Protein AF-A0A397FM40-F1 (afdb_monomer)

Radius of gyration: 32.0 Å; Cα contacts (8 Å, |Δi|>4): 163; chains: 1; bounding box: 62×58×108 Å

pLDDT: mean 81.98, std 13.85, range [37.03, 96.25]

InterPro domains:
  IPR036397 Ribonuclease H superfamily [G3DSA:3.30.420.10] (66-160)

Foldseek 3Di:
DPPDDDDDPDDPDDDDPDDDDPDDPVLQQVLQVPDDQVQQQALVSSCVSSVHDSVVLVVCVVVVQKDKDKAAADADDDPVNVVVVVVVQVVQADDPPRRDGDDCQVPKDKDKDKDFPDDRMTIGIHGPPDDDDHHYDNDPVPTDIDIDIDIDHDDPPPPVPDDDDDDDD

Solvent-accessible surface area (backbone atoms only — not comparable to full-atom values): 10927 Å² total; per-residue (Å²): 136,84,76,85,74,82,78,85,80,71,75,87,81,69,81,90,78,64,85,79,80,90,67,56,72,66,59,53,49,52,40,57,71,71,48,58,65,87,41,21,50,43,58,66,53,35,17,68,83,51,74,44,55,50,66,57,56,51,52,37,38,76,68,61,55,28,41,82,48,71,39,50,62,42,72,56,77,52,72,71,59,52,52,55,52,51,55,57,57,56,71,47,45,38,67,81,92,54,84,41,73,56,89,57,71,89,48,72,50,75,46,78,48,70,46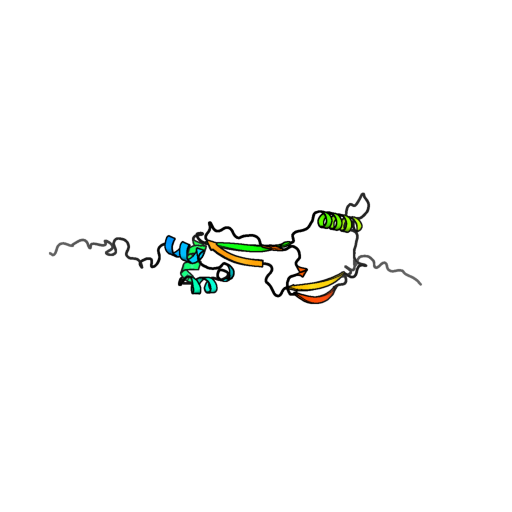,58,78,62,76,60,64,46,53,31,55,40,53,66,85,63,80,80,74,72,42,77,36,74,55,77,82,81,50,63,61,48,83,44,83,48,80,48,70,62,78,80,79,76,70,88,85,78,77,77,85,82,86,84,134

Sequence (169 aa):
KTSGGIADVTARLKGKTGRPKKFAPEDIEQRIKNVPLHKSQTYRSLAAPTGLSVYLLWTFVKRMWMTRRSSWTRPCLKPKQKEARRDFCLQFRTQPPKDVIGDMQDVVHLDEKWFYMTKLRWRFRVWHDDKIIPRHLQSKSHITKVMFLLGNRGAKTCNKKQRQPTCGD

Nearest PDB structures (foldseek):
  8rxh-assembly1_Sa  TM=3.777E-01  e=4.324E+00  Leishmania major strain Friedlin

Secondary structure (DSSP, 8-state):
----PPP----S--S--SPPPSS-HHHHHHHHHTS-GGG-SSHHHHHHHHT--HHHHHHHHHTTSEEEEEEEEEE---HHHHHHHHHHHHHTBPPTT---BPP-TT-EEEEEEEEESS-SEEEEEEETTPPPPPEEES-GGGS-EEEEEEEEEPP----TT--------

Organism: Aphanomyces astaci (NCBI:txid112090)

Mean predicted aligned error: 12.47 Å

Structure (mmCIF, N/CA/C/O backbone):
data_AF-A0A397FM40-F1
#
_entry.id   AF-A0A397FM40-F1
#
loop_
_atom_site.group_PDB
_atom_site.id
_atom_site.type_symbol
_atom_site.label_atom_id
_atom_site.label_alt_id
_atom_site.label_comp_id
_atom_site.label_asym_id
_atom_site.label_entity_id
_atom_site.label_seq_id
_atom_site.pdbx_PDB_ins_code
_atom_site.Cartn_x
_atom_site.Cartn_y
_atom_site.Cartn_z
_atom_site.occupancy
_atom_site.B_iso_or_equiv
_atom_site.auth_seq_id
_atom_site.auth_comp_id
_atom_site.auth_asym_id
_atom_site.auth_atom_id
_atom_site.pdbx_PDB_model_num
ATOM 1 N N . LYS A 1 1 ? -16.736 20.245 71.605 1.00 43.81 1 LYS A N 1
ATOM 2 C CA . LYS A 1 1 ? -15.428 19.964 70.963 1.00 43.81 1 LYS A CA 1
ATOM 3 C C . LYS A 1 1 ? -15.595 18.727 70.089 1.00 43.81 1 LYS A C 1
ATOM 5 O O . LYS A 1 1 ? -15.492 17.620 70.595 1.00 43.81 1 LYS A O 1
ATOM 10 N N . THR A 1 2 ? -15.965 18.902 68.825 1.00 48.00 2 THR A N 1
ATOM 11 C CA . THR A 1 2 ? -16.010 17.814 67.842 1.00 48.00 2 THR A CA 1
ATOM 12 C C . THR A 1 2 ? -14.578 17.530 67.404 1.00 48.00 2 THR A C 1
ATOM 14 O O . THR A 1 2 ? -13.903 18.389 66.845 1.00 48.00 2 THR A O 1
ATOM 17 N N . SER A 1 3 ? -14.088 16.353 67.779 1.00 51.25 3 SER A N 1
ATOM 18 C CA . SER A 1 3 ? -12.783 15.813 67.409 1.00 51.25 3 SER A CA 1
ATOM 19 C C . SER A 1 3 ? -12.588 15.875 65.894 1.00 51.25 3 SER A C 1
ATOM 21 O O . SER A 1 3 ? -13.428 15.371 65.148 1.00 51.25 3 SER A O 1
ATOM 23 N N . GLY A 1 4 ? -11.493 16.498 65.454 1.00 58.62 4 GLY A N 1
ATOM 24 C CA . GLY A 1 4 ? -11.117 16.602 64.048 1.00 58.62 4 GLY A CA 1
ATOM 25 C C . GLY A 1 4 ? -10.957 15.222 63.416 1.00 58.62 4 GLY A C 1
ATOM 26 O O . GLY A 1 4 ? -9.972 14.531 63.661 1.00 58.62 4 GLY A O 1
ATOM 27 N N . GLY A 1 5 ? -11.945 14.818 62.620 1.00 69.38 5 GLY A N 1
ATOM 28 C CA . GLY A 1 5 ? -11.865 13.627 61.786 1.00 69.38 5 GLY A CA 1
ATOM 29 C C . GLY A 1 5 ? -10.959 13.902 60.592 1.00 69.38 5 GLY A C 1
ATOM 30 O O . GLY A 1 5 ? -11.199 14.840 59.833 1.00 69.38 5 GLY A O 1
ATOM 31 N N . ILE A 1 6 ? -9.909 13.098 60.441 1.00 72.62 6 ILE A N 1
ATOM 32 C CA . ILE A 1 6 ? -9.020 13.123 59.277 1.00 72.62 6 ILE A CA 1
ATOM 33 C C . ILE A 1 6 ? -9.864 12.831 58.030 1.00 72.62 6 ILE A C 1
ATOM 35 O O . ILE A 1 6 ? -10.553 11.813 57.971 1.00 72.62 6 ILE A O 1
ATOM 39 N N . ALA A 1 7 ? -9.837 13.732 57.046 1.00 74.38 7 ALA A N 1
ATOM 40 C CA . ALA A 1 7 ? -10.555 13.543 55.792 1.00 74.38 7 ALA A CA 1
ATOM 41 C C . ALA A 1 7 ? -9.977 12.339 55.030 1.00 74.38 7 ALA A C 1
ATOM 43 O O . ALA A 1 7 ? -8.777 12.288 54.762 1.00 74.38 7 ALA A O 1
ATOM 44 N N . ASP A 1 8 ? -10.830 11.380 54.666 1.00 76.69 8 ASP A N 1
ATOM 45 C CA . ASP A 1 8 ? -10.450 10.268 53.795 1.00 76.69 8 ASP A CA 1
ATOM 46 C C . ASP A 1 8 ? -10.232 10.789 52.364 1.00 76.69 8 ASP A C 1
ATOM 48 O O . ASP A 1 8 ? -11.178 11.123 51.647 1.00 76.69 8 ASP A O 1
ATOM 52 N N . VAL A 1 9 ? -8.960 10.884 51.967 1.00 79.06 9 VAL A N 1
ATOM 53 C CA . VAL A 1 9 ? -8.513 11.352 50.643 1.00 79.06 9 VAL A CA 1
ATOM 54 C C . VAL A 1 9 ? -8.389 10.188 49.646 1.00 79.06 9 VAL A C 1
ATOM 56 O O . VAL A 1 9 ? -7.830 10.347 48.557 1.00 79.06 9 VAL A O 1
ATOM 59 N N . THR A 1 10 ? -8.869 8.985 49.979 1.00 78.56 10 THR A N 1
ATOM 60 C CA . THR A 1 10 ? -8.729 7.847 49.067 1.00 78.56 10 THR A CA 1
ATOM 61 C C . THR A 1 10 ? -9.592 8.008 47.811 1.00 78.56 10 THR A C 1
ATOM 63 O O . THR A 1 10 ? -10.759 8.408 47.840 1.00 78.56 10 THR A O 1
ATOM 66 N N . ALA A 1 11 ? -9.004 7.696 46.651 1.00 77.88 11 ALA A N 1
ATOM 67 C CA . ALA A 1 11 ? -9.694 7.793 45.372 1.00 77.88 11 ALA A CA 1
ATOM 68 C C . ALA A 1 11 ? -10.908 6.845 45.333 1.00 77.88 11 ALA A C 1
ATOM 70 O O . ALA A 1 11 ? -10.780 5.627 45.484 1.00 77.88 11 ALA A O 1
ATOM 71 N N . ARG A 1 12 ? -12.099 7.406 45.076 1.00 79.62 12 ARG A N 1
ATOM 72 C CA . ARG A 1 12 ? -13.365 6.649 44.981 1.00 79.62 12 ARG A CA 1
ATOM 73 C C . ARG A 1 12 ? -13.452 5.763 43.735 1.00 79.62 12 ARG A C 1
ATOM 75 O O . ARG A 1 12 ? -14.226 4.813 43.698 1.00 79.62 12 ARG A O 1
ATOM 82 N N . LEU A 1 13 ? -12.652 6.063 42.714 1.00 80.94 13 LEU A N 1
ATOM 83 C CA . LEU A 1 13 ? -12.576 5.297 41.474 1.00 80.94 13 LEU A CA 1
ATOM 84 C C . LEU A 1 13 ? -11.548 4.172 41.630 1.00 80.94 13 LEU A C 1
ATOM 86 O O . LEU A 1 13 ? -10.361 4.362 41.372 1.00 80.94 13 LEU A O 1
ATOM 90 N N . LYS A 1 14 ? -12.014 2.997 42.058 1.00 81.44 14 LYS A N 1
ATOM 91 C CA . LYS A 1 14 ? -11.190 1.792 42.227 1.00 81.44 14 LYS A CA 1
ATOM 92 C C . LYS A 1 14 ? -11.401 0.836 41.044 1.00 81.44 14 LYS A C 1
ATOM 94 O O . LYS A 1 14 ? -12.525 0.630 40.595 1.00 81.44 14 LYS A O 1
ATOM 99 N N . GLY A 1 15 ? -10.325 0.233 40.537 1.00 80.62 15 GLY A N 1
ATOM 100 C CA . GLY A 1 15 ? -10.382 -0.772 39.467 1.00 80.62 15 GLY A CA 1
ATOM 101 C C . GLY A 1 15 ? -10.490 -0.206 38.041 1.00 80.62 15 GLY A C 1
ATOM 102 O O . GLY A 1 15 ? -9.992 0.875 37.735 1.00 80.62 15 GLY A O 1
ATOM 103 N N . LYS A 1 16 ? -11.099 -0.975 37.126 1.00 77.38 16 LYS A N 1
ATOM 104 C CA . LYS A 1 16 ? -11.237 -0.619 35.700 1.00 77.38 16 LYS A CA 1
ATOM 105 C C . LYS A 1 16 ? -12.399 0.361 35.496 1.00 77.38 16 LYS A C 1
ATOM 107 O O . LYS A 1 16 ? -13.476 -0.035 35.069 1.00 77.38 16 LYS A O 1
ATOM 112 N N . THR A 1 17 ? -12.167 1.636 35.780 1.00 82.81 17 THR A N 1
ATOM 113 C CA . THR A 1 17 ? -13.179 2.710 35.693 1.00 82.81 17 THR A CA 1
ATOM 114 C C . THR A 1 17 ? -13.217 3.430 34.338 1.00 82.81 17 THR A C 1
ATOM 116 O O . THR A 1 17 ? -14.015 4.339 34.130 1.00 82.81 17 THR A O 1
ATOM 119 N N . GLY A 1 18 ? -12.358 3.029 33.395 1.00 83.38 18 GLY A N 1
ATOM 120 C CA . GLY A 1 18 ? -12.324 3.575 32.039 1.00 83.38 18 GLY A CA 1
ATOM 121 C C . GLY A 1 18 ? -13.392 2.992 31.109 1.00 83.38 18 GLY A C 1
ATOM 122 O O . GLY A 1 18 ? -14.040 1.990 31.409 1.00 83.38 18 GLY A O 1
ATOM 123 N N . ARG A 1 19 ? -13.531 3.594 29.918 1.00 83.50 19 ARG A N 1
ATOM 124 C CA . ARG A 1 19 ? -14.448 3.112 28.873 1.00 83.50 19 ARG A CA 1
ATOM 125 C C . ARG A 1 19 ? -14.173 1.631 28.548 1.00 83.50 19 ARG A C 1
ATOM 127 O O . ARG A 1 19 ? -13.027 1.302 28.220 1.00 83.50 19 ARG A O 1
ATOM 134 N N . PRO A 1 20 ? -15.192 0.751 28.551 1.00 83.38 20 PRO A N 1
ATOM 135 C CA . PRO A 1 20 ? -14.996 -0.654 28.221 1.00 83.38 20 PRO A CA 1
ATOM 136 C C . PRO A 1 20 ? -14.537 -0.817 26.768 1.00 83.38 20 PRO A C 1
ATOM 138 O O . PRO A 1 20 ? -14.950 -0.077 25.865 1.00 83.38 20 PRO A O 1
ATOM 141 N N . LYS A 1 21 ? -13.665 -1.803 26.532 1.00 83.75 21 LYS A N 1
ATOM 142 C CA . LYS A 1 21 ? -13.243 -2.170 25.176 1.00 83.75 21 LYS A CA 1
ATOM 143 C C . LYS A 1 21 ? -14.425 -2.819 24.458 1.00 83.75 21 LYS A C 1
ATOM 145 O O . LYS A 1 21 ? -14.969 -3.799 24.946 1.00 83.75 21 LYS A O 1
ATOM 150 N N . LYS A 1 22 ? -14.796 -2.274 23.296 1.00 86.00 22 LYS A N 1
ATOM 151 C CA . LYS A 1 22 ? -15.912 -2.788 22.484 1.00 86.00 22 LYS A CA 1
ATOM 152 C C . LYS A 1 22 ? -15.599 -4.099 21.764 1.00 86.00 22 LYS A C 1
ATOM 154 O O . LYS A 1 22 ? -16.504 -4.880 21.531 1.00 86.00 22 LYS A O 1
ATOM 159 N N . PHE A 1 23 ? -14.341 -4.302 21.385 1.00 88.44 23 PHE A N 1
ATOM 160 C CA . PHE A 1 23 ? -13.908 -5.449 20.596 1.00 88.44 23 PHE A CA 1
ATOM 161 C C . PHE A 1 23 ? -12.699 -6.096 21.260 1.00 88.44 23 PHE A C 1
ATOM 163 O O . PHE A 1 23 ? -11.794 -5.391 21.731 1.00 88.44 23 PHE A O 1
ATOM 170 N N . ALA A 1 24 ? -12.695 -7.425 21.284 1.00 91.69 24 ALA A N 1
ATOM 171 C CA . ALA A 1 24 ? -11.524 -8.201 21.651 1.00 91.69 24 ALA A CA 1
ATOM 172 C C . ALA A 1 24 ? -10.455 -8.097 20.539 1.00 91.69 24 ALA A C 1
ATOM 174 O O . ALA A 1 24 ? -10.812 -7.931 19.368 1.00 91.69 24 ALA A O 1
ATOM 175 N N . PRO A 1 25 ? -9.155 -8.153 20.879 1.00 90.69 25 PRO A N 1
ATOM 176 C CA . PRO A 1 25 ? -8.061 -8.222 19.905 1.00 90.69 25 PRO A CA 1
ATOM 177 C C . PRO A 1 25 ? -8.277 -9.264 18.805 1.00 90.69 25 PRO A C 1
ATOM 179 O O . PRO A 1 25 ? -8.072 -8.963 17.630 1.00 90.69 25 PRO A O 1
ATOM 182 N N . GLU A 1 26 ? -8.750 -10.443 19.193 1.00 92.81 26 GLU A N 1
ATOM 183 C CA . GLU A 1 26 ? -8.925 -11.611 18.337 1.00 92.81 26 GLU A CA 1
ATOM 184 C C . GLU A 1 26 ? -10.053 -11.380 17.319 1.00 92.81 26 GLU A C 1
ATOM 186 O O . GLU A 1 26 ? -9.904 -11.690 16.142 1.00 92.81 26 GLU A O 1
ATOM 191 N N . ASP A 1 27 ? -11.154 -10.739 17.730 1.00 94.12 27 ASP A N 1
ATOM 192 C CA . ASP A 1 27 ? -12.250 -10.360 16.822 1.00 94.12 27 ASP A CA 1
ATOM 193 C C . ASP A 1 27 ? -11.776 -9.327 15.782 1.00 94.12 27 ASP A C 1
ATOM 195 O O . ASP A 1 27 ? -12.073 -9.420 14.591 1.00 94.12 27 ASP A O 1
ATOM 199 N N . ILE A 1 28 ? -10.959 -8.356 16.204 1.00 93.25 28 ILE A N 1
ATOM 200 C CA . ILE A 1 28 ? -10.381 -7.357 15.292 1.00 93.25 28 ILE A CA 1
ATOM 201 C C . ILE A 1 28 ? -9.461 -8.021 14.266 1.00 93.25 28 ILE A C 1
ATOM 203 O O . ILE A 1 28 ? -9.529 -7.689 13.080 1.00 93.25 28 ILE A O 1
ATOM 207 N N . GLU A 1 29 ? -8.617 -8.948 14.713 1.00 94.81 29 GLU A N 1
ATOM 208 C CA . GLU A 1 29 ? -7.729 -9.712 13.843 1.00 94.81 29 GLU A CA 1
ATOM 209 C C . GLU A 1 29 ? -8.517 -10.490 12.785 1.00 94.81 29 GLU A C 1
ATOM 211 O O . GLU A 1 29 ? -8.258 -10.325 11.590 1.00 94.81 29 GLU A O 1
ATOM 216 N N . GLN A 1 30 ? -9.523 -11.266 13.201 1.00 94.44 30 GLN A N 1
ATOM 217 C CA . GLN A 1 30 ? -10.366 -12.047 12.292 1.00 94.44 30 GLN A CA 1
ATOM 218 C C . GLN A 1 30 ? -11.063 -11.150 11.261 1.00 94.44 30 GLN A C 1
ATOM 220 O O . GLN A 1 30 ? -11.007 -11.414 10.058 1.00 94.44 30 GLN A O 1
ATOM 225 N N . ARG A 1 31 ? -11.647 -10.023 11.692 1.00 95.06 31 ARG A N 1
ATOM 226 C CA . ARG A 1 31 ? -12.276 -9.053 10.776 1.00 95.06 3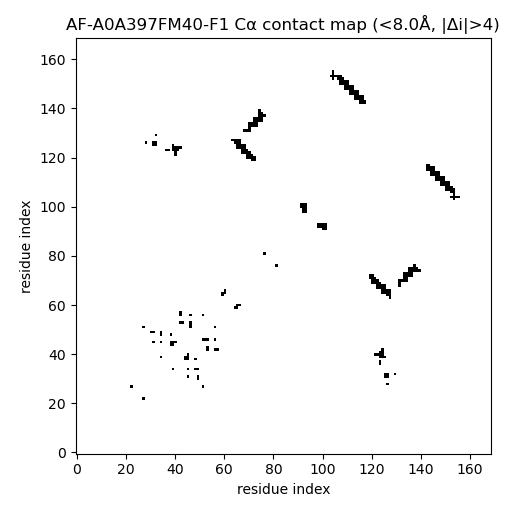1 ARG A CA 1
ATOM 227 C C . ARG A 1 31 ? -11.300 -8.524 9.734 1.00 95.06 31 ARG A C 1
ATOM 229 O O . ARG A 1 31 ? -11.671 -8.404 8.571 1.00 95.06 31 ARG A O 1
ATOM 236 N N . ILE A 1 32 ? -10.076 -8.180 10.137 1.00 93.75 32 ILE A N 1
ATOM 237 C CA . ILE A 1 32 ? -9.060 -7.639 9.226 1.00 93.75 32 ILE A CA 1
ATOM 238 C C . ILE A 1 3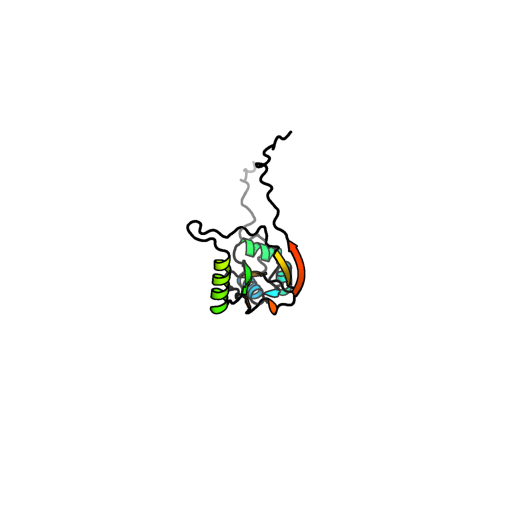2 ? -8.584 -8.715 8.247 1.00 93.75 32 ILE A C 1
ATOM 240 O O . ILE A 1 32 ? -8.500 -8.424 7.052 1.00 93.75 32 ILE A O 1
ATOM 244 N N . LYS A 1 33 ? -8.313 -9.936 8.725 1.00 93.31 33 LYS A N 1
ATOM 245 C CA . LYS A 1 33 ? -7.871 -11.066 7.890 1.00 93.31 33 LYS A CA 1
ATOM 246 C C . LYS A 1 33 ? -8.920 -11.468 6.851 1.00 93.31 33 LYS A C 1
ATOM 248 O O . LYS A 1 33 ? -8.568 -11.787 5.719 1.00 93.31 33 LYS A O 1
ATOM 253 N N . ASN A 1 34 ? -10.202 -11.351 7.192 1.00 93.38 34 ASN A N 1
ATOM 254 C CA . ASN A 1 34 ? -11.311 -11.643 6.281 1.00 93.38 34 ASN A CA 1
ATOM 255 C C . ASN A 1 34 ? -11.517 -10.576 5.189 1.00 93.38 34 ASN A C 1
ATOM 257 O O . ASN A 1 34 ? -12.258 -10.804 4.230 1.00 93.38 34 ASN A O 1
ATOM 261 N N . VAL A 1 35 ? -10.884 -9.400 5.290 1.00 93.31 35 VAL A N 1
ATOM 262 C CA . VAL A 1 35 ? -11.052 -8.334 4.294 1.00 93.31 35 VAL A CA 1
ATOM 263 C C . VAL A 1 35 ? -10.160 -8.586 3.076 1.00 93.31 35 VAL A C 1
ATOM 265 O O . VAL A 1 35 ? -8.938 -8.679 3.207 1.00 93.31 35 VAL A O 1
ATOM 268 N N . PRO A 1 36 ? -10.717 -8.562 1.849 1.00 91.38 36 PRO A N 1
ATOM 269 C CA . PRO A 1 36 ? -9.911 -8.629 0.638 1.00 91.38 36 PRO A CA 1
ATOM 270 C C . PRO A 1 36 ? -8.853 -7.518 0.582 1.00 91.38 36 PRO A C 1
ATOM 272 O O . PRO A 1 36 ? -9.160 -6.340 0.791 1.00 91.38 36 PRO A O 1
ATOM 275 N N . LEU A 1 37 ? -7.622 -7.864 0.185 1.00 88.81 37 LEU A N 1
ATOM 276 C CA . LEU A 1 37 ? -6.481 -6.935 0.155 1.00 88.81 37 LEU A CA 1
ATOM 277 C C . LEU A 1 37 ? -6.783 -5.618 -0.579 1.00 88.81 37 LEU A C 1
ATOM 279 O O . LEU A 1 37 ? -6.377 -4.546 -0.144 1.00 88.81 37 LEU A O 1
ATOM 283 N N . HIS A 1 38 ? -7.532 -5.643 -1.682 1.00 87.00 38 HIS A N 1
ATOM 284 C CA . HIS A 1 38 ? -7.826 -4.417 -2.429 1.00 87.00 38 HIS A CA 1
ATOM 285 C C . HIS A 1 38 ? -8.607 -3.369 -1.615 1.00 87.00 38 HIS A C 1
ATOM 287 O O . HIS A 1 38 ? -8.439 -2.176 -1.879 1.00 87.00 38 HIS A O 1
ATOM 293 N N . LYS A 1 39 ? -9.382 -3.786 -0.601 1.00 91.50 39 LYS A N 1
ATOM 294 C CA . LYS A 1 39 ? -10.112 -2.896 0.318 1.00 91.50 39 LYS A CA 1
ATOM 295 C C . LYS A 1 39 ? -9.267 -2.468 1.524 1.00 91.50 39 LYS A C 1
ATOM 297 O O . LYS A 1 39 ? -9.594 -1.480 2.171 1.00 91.50 39 LYS A O 1
ATOM 302 N N . SER A 1 40 ? -8.115 -3.085 1.785 1.00 92.50 40 SER A N 1
ATOM 303 C CA . SER A 1 40 ? -7.270 -2.768 2.950 1.00 92.50 40 SER A CA 1
ATOM 304 C C . SER A 1 40 ? -6.223 -1.661 2.714 1.00 92.50 40 SER A C 1
ATOM 306 O O . SER A 1 40 ? -5.275 -1.504 3.483 1.00 92.50 40 SER A O 1
ATOM 308 N N . GLN A 1 41 ? -6.360 -0.853 1.655 1.00 91.50 41 GLN A N 1
ATOM 309 C CA . GLN A 1 41 ? -5.345 0.149 1.284 1.00 91.50 41 GLN A CA 1
ATOM 310 C C . GLN A 1 41 ? -5.284 1.357 2.230 1.00 91.50 41 GLN A C 1
ATOM 312 O O . GLN A 1 41 ? -4.208 1.819 2.630 1.00 91.50 41 GLN A O 1
ATOM 317 N N . THR A 1 42 ? -6.447 1.901 2.577 1.00 93.31 42 THR A N 1
ATOM 318 C CA . THR A 1 42 ? -6.596 3.090 3.423 1.00 93.31 42 THR A CA 1
ATOM 319 C C . THR A 1 42 ? -7.348 2.729 4.697 1.00 93.31 42 THR A C 1
ATOM 321 O O . THR A 1 42 ? -8.028 1.710 4.754 1.00 93.31 42 THR A O 1
ATOM 324 N N . TYR A 1 43 ? -7.256 3.569 5.731 1.00 95.06 43 TYR A N 1
ATOM 325 C CA . TYR A 1 43 ? -8.036 3.328 6.945 1.00 95.06 43 TYR A CA 1
ATOM 326 C C . TYR A 1 43 ? -9.540 3.357 6.670 1.00 95.06 43 TYR A C 1
ATOM 328 O O . TYR A 1 43 ? -10.261 2.528 7.201 1.00 95.06 43 TYR A O 1
ATOM 336 N N . ARG A 1 44 ? -10.008 4.272 5.809 1.00 95.25 44 ARG A N 1
ATOM 337 C CA . ARG A 1 44 ? -11.429 4.378 5.449 1.00 95.25 44 ARG A CA 1
ATOM 338 C C . ARG A 1 44 ? -11.909 3.159 4.666 1.00 95.25 44 ARG A C 1
ATOM 340 O O . ARG A 1 44 ? -12.948 2.601 4.995 1.00 95.25 44 ARG A O 1
ATOM 347 N N . SER A 1 45 ? -11.130 2.719 3.677 1.00 94.00 45 SER A N 1
ATOM 348 C CA . SER A 1 45 ? -11.482 1.547 2.869 1.00 94.00 45 SER A CA 1
ATOM 349 C C . SER A 1 45 ? -11.468 0.248 3.679 1.00 94.00 45 SER A C 1
ATOM 351 O O . SER A 1 45 ? -12.215 -0.663 3.348 1.00 94.00 45 SER A O 1
ATOM 353 N N . LEU A 1 46 ? -10.648 0.173 4.737 1.00 95.31 46 LEU A N 1
ATOM 354 C CA . LEU A 1 46 ? -10.610 -0.958 5.666 1.00 95.31 46 LEU A CA 1
ATOM 355 C C . LEU A 1 46 ? -11.715 -0.880 6.732 1.00 95.31 46 LEU A C 1
ATOM 357 O O . LEU A 1 46 ? -12.265 -1.905 7.120 1.00 95.31 46 LEU A O 1
ATOM 361 N N . ALA A 1 47 ? -12.058 0.322 7.195 1.00 95.88 47 ALA A N 1
ATOM 362 C CA . ALA A 1 47 ? -13.074 0.551 8.221 1.00 95.88 47 ALA A CA 1
ATOM 363 C C . ALA A 1 47 ? -14.467 0.079 7.784 1.00 95.88 47 ALA A C 1
ATOM 365 O O . ALA A 1 47 ? -15.132 -0.629 8.532 1.00 95.88 47 ALA A O 1
ATOM 366 N N . ALA A 1 48 ? -14.886 0.419 6.560 1.00 93.94 48 ALA A N 1
ATOM 367 C CA . ALA A 1 48 ? -16.209 0.061 6.046 1.00 93.94 48 ALA A CA 1
ATOM 368 C C . ALA A 1 48 ? -16.502 -1.459 6.073 1.00 93.94 48 ALA A C 1
ATOM 370 O O . ALA A 1 48 ? -17.509 -1.841 6.660 1.00 93.94 48 ALA A O 1
ATOM 371 N N . PRO A 1 49 ? -15.646 -2.344 5.521 1.00 94.31 49 PRO A N 1
ATOM 372 C CA . PRO A 1 49 ? -15.886 -3.788 5.559 1.00 94.31 49 PRO A CA 1
ATOM 373 C C . PRO A 1 49 ? -15.661 -4.428 6.937 1.00 94.31 49 PRO A C 1
ATOM 375 O O . PRO A 1 49 ? -16.232 -5.476 7.203 1.00 94.31 49 PRO A O 1
ATOM 378 N N . THR A 1 50 ? -14.840 -3.836 7.812 1.00 94.00 50 THR A N 1
ATOM 379 C CA . THR A 1 50 ? -14.576 -4.396 9.156 1.00 94.00 50 THR A CA 1
ATOM 380 C C . THR A 1 50 ? -15.586 -3.938 10.213 1.00 94.00 50 THR A C 1
ATOM 382 O O . THR A 1 50 ? -15.664 -4.522 11.297 1.00 94.00 50 THR A O 1
ATOM 385 N N . GLY A 1 51 ? -16.332 -2.862 9.939 1.00 93.88 51 GLY A N 1
ATOM 386 C CA . GLY A 1 51 ? -17.170 -2.180 10.928 1.00 93.88 51 GLY A CA 1
ATOM 387 C C . GLY A 1 51 ? -16.366 -1.504 12.048 1.00 93.88 51 GLY A C 1
ATOM 388 O O . GLY A 1 51 ? -16.929 -1.118 13.072 1.00 93.88 51 GLY A O 1
ATOM 389 N N . LEU A 1 52 ? -15.045 -1.374 11.888 1.00 94.12 52 LEU A N 1
ATOM 390 C CA . LEU A 1 52 ? -14.160 -0.769 12.879 1.00 94.12 52 LEU A CA 1
ATOM 391 C C . LEU A 1 52 ? -13.990 0.721 12.598 1.00 94.12 52 LEU A C 1
ATOM 393 O O . LEU A 1 52 ? -13.962 1.164 11.451 1.00 94.12 52 LEU A O 1
ATOM 397 N N . SER A 1 53 ? -13.814 1.519 13.650 1.00 94.44 53 SER A N 1
ATOM 398 C CA . SER A 1 53 ? -13.534 2.939 13.459 1.00 94.44 53 SER A CA 1
ATOM 399 C C . SER A 1 53 ? -12.125 3.150 12.897 1.00 94.44 53 SER A C 1
ATOM 401 O O . SER A 1 53 ? -11.173 2.438 13.229 1.00 94.44 53 SER A O 1
ATOM 403 N N . VAL A 1 54 ? -11.966 4.196 12.083 1.00 96.25 54 VAL A N 1
ATOM 404 C CA . VAL A 1 54 ? -10.657 4.620 11.554 1.00 96.25 54 VAL A CA 1
ATOM 405 C C . VAL A 1 54 ? -9.647 4.863 12.682 1.00 96.25 54 VAL A C 1
ATOM 407 O O . VAL A 1 54 ? -8.478 4.505 12.545 1.00 96.25 54 VAL A O 1
ATOM 410 N N . TYR A 1 55 ? -10.105 5.429 13.803 1.00 94.62 55 TYR A N 1
ATOM 411 C CA . TYR A 1 55 ? -9.272 5.672 14.979 1.00 94.62 55 TYR A CA 1
ATOM 412 C C . TYR A 1 55 ? -8.747 4.367 15.586 1.00 94.62 55 TYR A C 1
ATOM 414 O O . TYR A 1 55 ? -7.550 4.260 15.833 1.00 94.62 55 TYR A O 1
ATOM 422 N N . LEU A 1 56 ? -9.607 3.354 15.750 1.00 93.94 56 LEU A N 1
ATOM 423 C CA . LEU A 1 56 ? -9.206 2.055 16.293 1.00 93.94 56 LEU A CA 1
ATOM 424 C C . LEU A 1 56 ? -8.122 1.404 15.423 1.00 93.94 56 LEU A C 1
ATOM 426 O O . LEU A 1 56 ? -7.086 0.989 15.936 1.00 93.94 56 LEU A O 1
ATOM 430 N N . LEU A 1 57 ? -8.319 1.391 14.101 1.00 95.06 57 LEU A N 1
ATOM 431 C CA . LEU A 1 57 ? -7.329 0.870 13.154 1.00 95.06 57 LEU A CA 1
ATOM 432 C C . LEU A 1 57 ? -5.995 1.627 13.243 1.00 95.06 57 LEU A C 1
ATOM 434 O O . LEU A 1 57 ? -4.926 1.019 13.211 1.00 95.06 57 LEU A O 1
ATOM 438 N N . TRP A 1 58 ? -6.035 2.955 13.377 1.00 95.00 58 TRP A N 1
ATOM 439 C CA . TRP A 1 58 ? -4.829 3.765 13.564 1.00 95.00 58 TRP A CA 1
ATOM 440 C C . TRP A 1 58 ? -4.107 3.432 14.876 1.00 95.00 58 TRP A C 1
ATOM 442 O O . TRP A 1 58 ? -2.884 3.280 14.875 1.00 95.00 58 TRP A O 1
ATOM 452 N N . THR A 1 59 ? -4.841 3.248 15.975 1.00 94.06 59 THR A N 1
ATOM 453 C CA . THR A 1 59 ? -4.272 2.836 17.264 1.00 94.06 59 THR A CA 1
ATOM 454 C C . THR A 1 59 ? -3.567 1.484 17.156 1.00 94.06 59 THR A C 1
ATOM 456 O O . THR A 1 59 ? -2.474 1.329 17.693 1.00 94.06 59 THR A O 1
ATOM 459 N N . PHE A 1 60 ? -4.142 0.522 16.433 1.00 93.44 60 PHE A N 1
ATOM 460 C CA . PHE A 1 60 ? -3.545 -0.805 16.238 1.00 93.44 60 PHE A CA 1
ATOM 461 C C . PHE A 1 60 ? -2.281 -0.759 15.375 1.00 93.44 60 PHE A C 1
ATOM 463 O O . PHE A 1 60 ? -1.306 -1.445 15.678 1.00 93.44 60 PHE A O 1
ATOM 470 N N . VAL A 1 61 ? -2.250 0.108 14.360 1.00 93.44 61 VAL A N 1
ATOM 471 C CA . VAL A 1 61 ? -1.018 0.392 13.609 1.00 93.44 61 VAL A CA 1
ATOM 472 C C . VAL A 1 61 ? 0.042 1.027 14.516 1.00 93.44 61 VAL A C 1
ATOM 474 O O . VAL A 1 61 ? 1.194 0.610 14.481 1.00 93.44 61 VAL A O 1
ATOM 477 N N . LYS A 1 62 ? -0.329 1.992 15.370 1.00 94.06 62 LYS A N 1
ATOM 478 C CA . LYS A 1 62 ? 0.608 2.630 16.316 1.00 94.06 62 LYS A CA 1
ATOM 479 C C . LYS A 1 62 ? 1.169 1.633 17.339 1.00 94.06 62 LYS A C 1
ATOM 481 O O . LYS A 1 62 ? 2.318 1.753 17.743 1.00 94.06 62 LYS A O 1
ATOM 486 N N . ARG A 1 63 ? 0.361 0.650 17.742 1.00 92.69 63 ARG A N 1
ATOM 487 C CA . ARG A 1 63 ? 0.743 -0.447 18.649 1.00 92.69 63 ARG A CA 1
ATOM 488 C C . ARG A 1 63 ? 1.463 -1.602 17.948 1.00 92.69 63 ARG A C 1
ATOM 490 O O . ARG A 1 63 ? 1.721 -2.610 18.591 1.00 92.69 63 ARG A O 1
ATOM 497 N N . MET A 1 64 ? 1.778 -1.466 16.658 1.00 90.25 64 MET A N 1
ATOM 498 C CA . MET A 1 64 ? 2.513 -2.451 15.854 1.00 90.25 64 MET A CA 1
ATOM 499 C C . MET A 1 64 ? 1.802 -3.798 15.646 1.00 90.25 64 MET A C 1
ATOM 501 O O . MET A 1 64 ? 2.406 -4.737 15.144 1.00 90.25 64 MET A O 1
ATOM 505 N N . TRP A 1 65 ? 0.503 -3.894 15.940 1.00 91.75 65 TRP A N 1
ATOM 506 C CA . TRP A 1 65 ? -0.293 -5.092 15.628 1.00 91.75 65 TRP A CA 1
ATOM 507 C C . TRP A 1 65 ? -0.660 -5.168 14.145 1.00 91.75 65 TRP A C 1
ATOM 509 O O . TRP A 1 65 ? -0.912 -6.236 13.596 1.00 91.75 65 TRP A O 1
ATOM 519 N N . MET A 1 66 ? -0.665 -4.019 13.473 1.00 92.75 66 MET A N 1
ATOM 520 C CA . MET A 1 66 ? -0.879 -3.915 12.039 1.00 92.75 66 MET A CA 1
ATOM 521 C C . MET A 1 66 ? 0.290 -3.196 11.388 1.00 92.75 66 MET A C 1
ATOM 523 O O . MET A 1 66 ? 0.751 -2.166 11.879 1.00 92.75 66 MET A O 1
ATOM 527 N N . THR A 1 67 ? 0.703 -3.674 10.219 1.00 91.25 67 THR A N 1
ATOM 528 C CA . THR A 1 67 ? 1.798 -3.064 9.464 1.00 91.25 67 THR A CA 1
ATOM 529 C C . THR A 1 67 ? 1.345 -2.646 8.074 1.00 91.25 67 THR A C 1
ATOM 531 O O . THR A 1 67 ? 0.504 -3.275 7.426 1.00 91.25 67 THR A O 1
ATOM 534 N N . ARG A 1 68 ? 1.932 -1.551 7.582 1.00 91.25 68 ARG A N 1
ATOM 535 C CA . ARG A 1 68 ? 1.794 -1.162 6.182 1.00 91.25 68 ARG A CA 1
ATOM 536 C C . ARG A 1 68 ? 2.775 -1.965 5.337 1.00 91.25 68 ARG A C 1
ATOM 538 O O . ARG A 1 68 ? 3.986 -1.788 5.443 1.00 91.25 68 ARG A O 1
ATOM 545 N N . ARG A 1 69 ? 2.255 -2.786 4.436 1.00 90.88 69 ARG A N 1
ATOM 546 C CA . ARG A 1 69 ? 3.050 -3.604 3.516 1.00 90.88 69 ARG A CA 1
ATOM 547 C C . ARG A 1 69 ? 2.794 -3.168 2.078 1.00 90.88 69 ARG A C 1
ATOM 549 O O . ARG A 1 69 ? 1.698 -2.723 1.740 1.00 90.88 69 ARG A O 1
ATOM 556 N N . SER A 1 70 ? 3.807 -3.247 1.218 1.00 88.94 70 SER A N 1
ATOM 557 C CA . SER A 1 70 ? 3.660 -2.892 -0.197 1.00 88.94 70 SER A CA 1
ATOM 558 C C . SER A 1 70 ? 3.961 -4.062 -1.113 1.00 88.94 70 SER A C 1
ATOM 560 O O . SER A 1 70 ? 5.026 -4.659 -0.990 1.00 88.94 70 SER A O 1
ATOM 562 N N . SER A 1 71 ? 3.067 -4.315 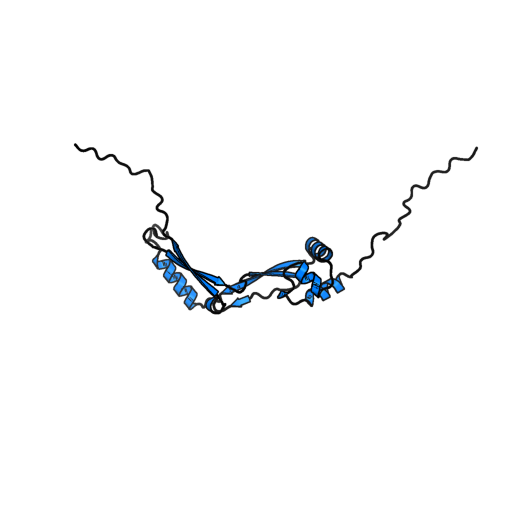-2.068 1.00 88.12 71 SER A N 1
ATOM 563 C CA . SER A 1 71 ? 3.303 -5.253 -3.163 1.00 88.12 71 SER A CA 1
ATOM 564 C C . SER A 1 71 ? 3.697 -4.478 -4.413 1.00 88.12 71 SER A C 1
ATOM 566 O O . SER A 1 71 ? 2.972 -3.587 -4.872 1.00 88.12 71 SER A O 1
ATOM 568 N N . TRP A 1 72 ? 4.868 -4.805 -4.947 1.00 87.00 72 TRP A N 1
ATOM 569 C CA . TRP A 1 72 ? 5.360 -4.277 -6.210 1.00 87.00 72 TRP A CA 1
ATOM 570 C C . TRP A 1 72 ? 5.203 -5.323 -7.296 1.00 87.00 72 TRP A C 1
ATOM 572 O O . TRP A 1 72 ? 5.481 -6.498 -7.071 1.00 87.00 72 TRP A O 1
ATOM 582 N N . THR A 1 73 ? 4.813 -4.866 -8.480 1.00 85.69 73 THR A N 1
ATOM 583 C CA . THR A 1 73 ? 4.835 -5.711 -9.672 1.00 85.69 73 THR A CA 1
ATOM 584 C C . THR A 1 73 ? 6.280 -5.856 -10.136 1.00 85.69 73 THR A C 1
ATOM 586 O O . THR A 1 73 ? 6.890 -4.867 -10.557 1.00 85.69 73 THR A O 1
ATOM 589 N N . ARG A 1 74 ? 6.843 -7.060 -10.018 1.00 82.50 74 ARG A N 1
ATOM 590 C CA . ARG A 1 74 ? 8.224 -7.351 -10.423 1.00 82.50 74 ARG A CA 1
ATOM 591 C C . ARG A 1 74 ? 8.236 -7.993 -11.815 1.00 82.50 74 ARG A C 1
ATOM 593 O O . ARG A 1 74 ? 7.508 -8.967 -12.011 1.00 82.50 74 ARG A O 1
ATOM 600 N N . PRO A 1 75 ? 9.027 -7.466 -12.770 1.00 80.81 75 PRO A N 1
ATOM 601 C CA . PRO A 1 75 ? 9.190 -8.105 -14.068 1.00 80.81 75 PRO A CA 1
ATOM 602 C C . PRO A 1 75 ? 9.997 -9.397 -13.920 1.00 80.81 75 PRO A C 1
ATOM 604 O O . PRO A 1 75 ? 11.047 -9.411 -13.272 1.00 80.81 75 PRO A O 1
ATOM 607 N N . CYS A 1 76 ? 9.521 -10.472 -14.536 1.00 84.50 76 CYS A N 1
ATOM 608 C CA . CYS A 1 76 ? 10.231 -11.746 -14.589 1.00 84.50 76 CYS A CA 1
ATOM 609 C C . CYS A 1 76 ? 11.145 -11.782 -15.822 1.00 84.50 76 CYS A C 1
ATOM 611 O O . CYS A 1 76 ? 10.714 -12.167 -16.904 1.00 84.50 76 CYS A O 1
ATOM 613 N N . LEU A 1 77 ? 12.405 -11.358 -15.667 1.00 84.56 77 LEU A N 1
ATOM 614 C CA . LEU A 1 77 ? 13.392 -11.424 -16.752 1.00 84.56 77 LEU A CA 1
ATOM 615 C C . LEU A 1 77 ? 13.887 -12.861 -16.957 1.00 84.56 77 LEU A C 1
ATOM 617 O O . LEU A 1 77 ? 14.416 -13.475 -16.025 1.00 84.56 77 LEU A O 1
ATOM 621 N N . LYS A 1 78 ? 13.776 -13.357 -18.191 1.00 90.81 78 LYS A N 1
ATOM 622 C CA . LYS A 1 78 ? 14.371 -14.630 -18.625 1.00 90.81 78 LYS A CA 1
ATOM 623 C C . LYS A 1 78 ? 15.907 -14.518 -18.648 1.00 90.81 78 LYS A C 1
ATOM 625 O O . LYS A 1 78 ? 16.407 -13.420 -18.895 1.00 90.81 78 LYS A O 1
ATOM 630 N N . PRO A 1 79 ? 16.668 -15.614 -18.459 1.00 93.19 79 PRO A N 1
ATOM 631 C CA . PRO A 1 79 ? 18.137 -15.592 -18.512 1.00 93.19 79 PRO A CA 1
ATOM 632 C C . PRO A 1 79 ? 18.691 -14.910 -19.774 1.00 93.19 79 PRO A C 1
ATOM 634 O O . PRO A 1 79 ? 19.417 -13.927 -19.660 1.00 93.19 79 PRO A O 1
ATOM 637 N N . LYS A 1 80 ? 18.182 -15.283 -20.956 1.00 94.31 80 LYS A N 1
ATOM 638 C CA . LYS A 1 80 ? 18.521 -14.654 -22.247 1.00 94.31 80 LYS A CA 1
ATOM 639 C C . LYS A 1 80 ? 18.316 -13.131 -22.275 1.00 94.31 80 LYS A C 1
ATOM 641 O O . LYS A 1 80 ? 19.080 -12.398 -22.887 1.00 94.31 80 LYS A O 1
ATOM 646 N N . GLN A 1 81 ? 17.276 -12.623 -21.606 1.00 90.19 81 GLN A N 1
ATOM 647 C CA . GLN A 1 81 ? 17.015 -11.178 -21.534 1.00 90.19 81 GLN A CA 1
ATOM 648 C C . GLN A 1 81 ? 18.004 -10.463 -20.605 1.00 90.19 81 GLN A C 1
ATOM 650 O O . GLN A 1 81 ? 18.246 -9.271 -20.778 1.00 90.19 81 GLN A O 1
ATOM 655 N N . LYS A 1 82 ? 18.552 -11.161 -19.603 1.00 91.06 82 LYS A N 1
ATOM 656 C CA . LYS A 1 82 ? 19.596 -10.613 -18.728 1.00 91.06 82 LYS A CA 1
ATOM 657 C C . LYS A 1 82 ? 20.924 -10.507 -19.477 1.00 91.06 82 LYS A C 1
ATOM 659 O O . LYS A 1 82 ? 21.561 -9.465 -19.383 1.00 91.06 82 LYS A O 1
ATOM 664 N N . GLU A 1 83 ? 21.280 -11.535 -20.245 1.00 95.19 83 GLU A N 1
ATOM 665 C CA . GLU A 1 83 ? 22.470 -11.550 -21.110 1.00 95.19 83 GLU A CA 1
ATOM 666 C C . GLU A 1 83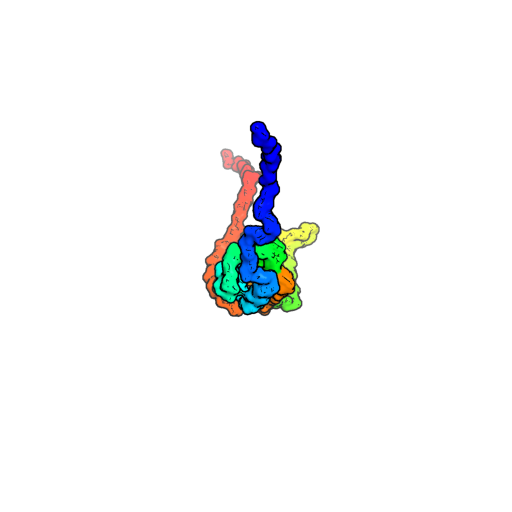 ? 22.412 -10.429 -22.150 1.00 95.19 83 GLU A C 1
ATOM 668 O O . GLU A 1 83 ? 23.276 -9.561 -22.153 1.00 95.19 83 GLU A O 1
ATOM 673 N N . ALA A 1 84 ? 21.315 -10.326 -22.908 1.00 93.94 84 ALA A N 1
ATOM 674 C CA . ALA A 1 84 ? 21.155 -9.260 -23.901 1.00 93.94 84 ALA A CA 1
ATOM 675 C C . ALA A 1 84 ? 21.276 -7.846 -23.298 1.00 93.94 84 ALA A C 1
ATOM 677 O O . ALA A 1 84 ? 21.847 -6.945 -23.908 1.00 93.94 84 ALA A O 1
ATOM 678 N N . ARG A 1 85 ? 20.764 -7.635 -22.075 1.00 92.06 85 ARG A N 1
ATOM 679 C CA . ARG A 1 85 ? 20.913 -6.352 -21.367 1.00 92.06 85 ARG A CA 1
ATOM 680 C C . ARG A 1 85 ? 22.353 -6.085 -20.939 1.00 92.06 85 ARG A C 1
ATOM 682 O O . ARG A 1 85 ? 22.777 -4.936 -20.986 1.00 92.06 85 ARG A O 1
ATOM 689 N N . ARG A 1 86 ? 23.080 -7.117 -20.502 1.00 91.69 86 ARG A N 1
ATOM 690 C CA . ARG A 1 86 ? 24.504 -7.013 -20.168 1.00 91.69 86 ARG A CA 1
ATOM 691 C C . ARG A 1 86 ? 25.303 -6.614 -21.405 1.00 91.69 86 ARG A C 1
ATOM 693 O O . ARG A 1 86 ? 26.075 -5.665 -21.328 1.00 91.69 86 ARG A O 1
ATOM 700 N N . ASP A 1 87 ? 25.085 -7.298 -22.522 1.00 93.56 87 ASP A N 1
ATOM 701 C CA . ASP A 1 87 ? 25.843 -7.070 -23.753 1.00 93.56 87 ASP A CA 1
ATOM 702 C C . ASP A 1 87 ? 25.562 -5.681 -24.336 1.00 93.56 87 ASP A C 1
ATOM 704 O O . ASP A 1 87 ? 26.495 -4.982 -24.721 1.00 93.56 87 ASP A O 1
ATOM 708 N N . PHE A 1 88 ? 24.309 -5.216 -24.277 1.00 89.31 88 PHE A N 1
ATOM 709 C CA . PHE A 1 88 ? 23.958 -3.832 -24.607 1.00 89.31 88 PHE A CA 1
ATOM 710 C C . PHE A 1 88 ? 24.732 -2.819 -23.751 1.00 89.31 88 PHE A C 1
ATOM 712 O O . PHE A 1 88 ? 25.315 -1.883 -24.282 1.00 89.31 88 PHE A O 1
ATOM 719 N N . CYS A 1 89 ? 24.795 -3.005 -22.427 1.00 87.69 89 CYS A N 1
ATOM 720 C CA . CYS A 1 89 ? 25.552 -2.098 -21.557 1.00 87.69 89 CYS A CA 1
ATOM 721 C C . CYS A 1 89 ? 27.058 -2.092 -21.867 1.00 87.69 89 CYS A C 1
ATOM 723 O O . CYS A 1 89 ? 27.694 -1.048 -21.730 1.00 87.69 89 CYS A O 1
ATOM 725 N N . LEU A 1 90 ? 27.625 -3.226 -22.292 1.00 86.88 90 LEU A N 1
ATOM 726 C CA . LEU A 1 90 ? 29.043 -3.321 -22.649 1.00 86.88 90 LEU A CA 1
ATOM 727 C C . LEU A 1 90 ? 29.399 -2.518 -23.905 1.00 86.88 90 LEU A C 1
ATOM 729 O O . LEU A 1 90 ? 30.524 -2.037 -23.996 1.00 86.88 90 LEU A O 1
ATOM 733 N N . GLN A 1 91 ? 28.459 -2.318 -24.833 1.00 85.88 91 GLN A N 1
ATOM 734 C CA . GLN A 1 91 ? 28.688 -1.528 -26.051 1.00 85.88 91 GLN A CA 1
ATOM 735 C C . GLN A 1 91 ? 28.972 -0.047 -25.767 1.00 85.88 91 GLN A C 1
ATOM 737 O O . GLN A 1 91 ? 29.678 0.597 -26.534 1.00 85.88 91 GLN A O 1
ATOM 742 N N . PHE A 1 92 ? 28.455 0.493 -24.660 1.00 83.50 92 PHE A N 1
ATOM 743 C CA . PHE A 1 92 ? 28.652 1.898 -24.274 1.00 83.50 92 PHE A CA 1
ATOM 744 C C . PHE A 1 92 ? 29.841 2.105 -23.335 1.00 83.50 92 PHE A C 1
ATOM 746 O O . PHE A 1 92 ? 30.047 3.203 -22.812 1.00 83.50 92 PHE A O 1
ATOM 753 N N . ARG A 1 93 ? 30.602 1.043 -23.067 1.00 83.62 93 ARG A N 1
ATOM 754 C CA . ARG A 1 93 ? 31.750 1.079 -22.170 1.00 83.62 93 ARG A CA 1
ATOM 755 C C . ARG A 1 93 ? 32.987 1.538 -22.934 1.00 83.62 93 ARG A C 1
ATOM 757 O O . ARG A 1 93 ? 33.255 1.067 -24.036 1.00 83.62 93 ARG A O 1
ATOM 764 N N . THR A 1 94 ? 33.744 2.451 -22.341 1.00 77.88 94 THR A N 1
ATOM 765 C CA . THR A 1 94 ? 34.996 2.946 -22.921 1.00 77.88 94 THR A CA 1
ATOM 766 C C . THR A 1 94 ? 36.071 1.859 -22.822 1.00 77.88 94 THR A C 1
ATOM 768 O O . THR A 1 94 ? 36.024 0.997 -21.941 1.00 77.88 94 THR A O 1
ATOM 771 N N . GLN A 1 95 ? 37.034 1.865 -23.745 1.0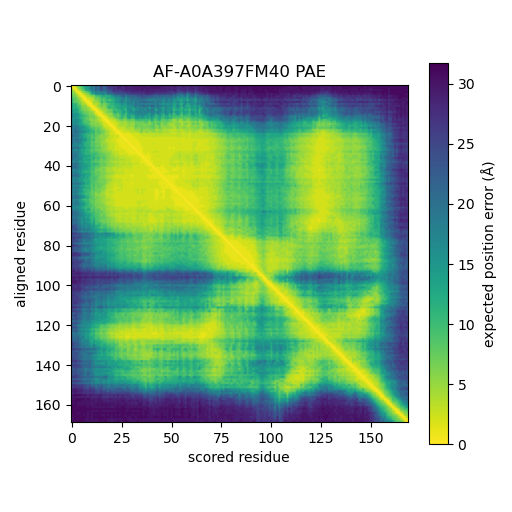0 73.31 95 GLN A N 1
ATOM 772 C CA . GLN A 1 95 ? 38.136 0.903 -23.732 1.00 73.31 95 GLN A CA 1
ATOM 773 C C . GLN A 1 95 ? 39.045 1.117 -22.502 1.00 73.31 95 GLN A C 1
ATOM 775 O O . GLN A 1 95 ? 39.175 2.247 -22.018 1.00 73.31 95 GLN A O 1
ATOM 780 N N . PRO A 1 96 ? 39.686 0.052 -21.979 1.00 74.25 96 PRO A N 1
ATOM 781 C CA . PRO A 1 96 ? 40.645 0.178 -20.881 1.00 74.25 96 PRO A CA 1
ATOM 782 C C . PRO A 1 96 ? 41.761 1.180 -21.237 1.00 74.25 96 PRO A C 1
ATOM 784 O O . PRO A 1 96 ? 42.128 1.284 -22.407 1.00 74.25 96 PRO A O 1
ATOM 787 N N . PRO A 1 97 ? 42.312 1.931 -20.259 1.00 72.81 97 PRO A N 1
ATOM 788 C CA . PRO A 1 97 ? 42.250 1.715 -18.805 1.00 72.81 97 PRO A CA 1
ATOM 789 C C . PRO A 1 97 ? 41.082 2.411 -18.086 1.00 72.81 97 PRO A C 1
ATOM 791 O O . PRO A 1 97 ? 40.890 2.205 -16.889 1.00 72.81 97 PRO A O 1
ATOM 794 N N . LYS A 1 98 ? 40.303 3.249 -18.778 1.00 65.75 98 LYS A N 1
ATOM 795 C CA . LYS A 1 98 ? 39.169 3.967 -18.183 1.00 65.75 98 LYS A CA 1
ATOM 796 C C . LYS A 1 98 ? 37.892 3.164 -18.417 1.00 65.75 98 LYS A C 1
ATOM 798 O O . LYS A 1 98 ? 37.230 3.339 -19.430 1.00 65.75 98 LYS A O 1
ATOM 803 N N . ASP A 1 99 ? 37.544 2.298 -17.469 1.00 71.00 99 ASP A N 1
ATOM 804 C CA . ASP A 1 99 ? 36.320 1.481 -17.507 1.00 71.00 99 ASP A CA 1
ATOM 805 C C . ASP A 1 99 ? 35.065 2.310 -17.150 1.00 71.00 99 ASP A C 1
ATOM 807 O O . ASP A 1 99 ? 34.349 2.036 -16.188 1.00 71.00 99 ASP A O 1
ATOM 811 N N . VAL A 1 100 ? 34.842 3.402 -17.884 1.00 81.38 100 VAL A N 1
ATOM 812 C CA . VAL A 1 100 ? 33.719 4.335 -17.696 1.00 81.38 100 VAL A CA 1
ATOM 813 C C . VAL A 1 100 ? 32.734 4.231 -18.855 1.00 81.38 100 VAL A C 1
ATOM 815 O O . VAL A 1 100 ? 33.084 3.771 -19.939 1.00 81.38 100 VAL A O 1
ATOM 818 N N . ILE A 1 101 ? 31.487 4.646 -18.640 1.00 79.81 101 ILE A N 1
ATOM 819 C CA . ILE A 1 101 ? 30.497 4.773 -19.719 1.00 79.81 101 ILE A CA 1
ATOM 820 C C . ILE A 1 101 ? 30.870 6.003 -20.559 1.00 79.81 101 ILE A C 1
ATOM 822 O O . ILE A 1 101 ? 31.143 7.062 -19.992 1.00 79.81 101 ILE A O 1
ATOM 826 N N . GLY A 1 102 ? 30.913 5.845 -21.883 1.00 79.38 102 GLY A N 1
ATOM 827 C CA . GLY A 1 102 ? 31.247 6.922 -22.815 1.00 79.38 102 GLY A CA 1
ATOM 828 C C . GLY A 1 102 ? 30.254 8.088 -22.758 1.00 79.38 102 GLY A C 1
ATOM 829 O O . GLY A 1 102 ? 29.110 7.934 -22.326 1.00 79.38 102 GLY A O 1
ATOM 830 N N . ASP A 1 103 ? 30.698 9.265 -23.194 1.00 80.38 103 ASP A N 1
ATOM 831 C C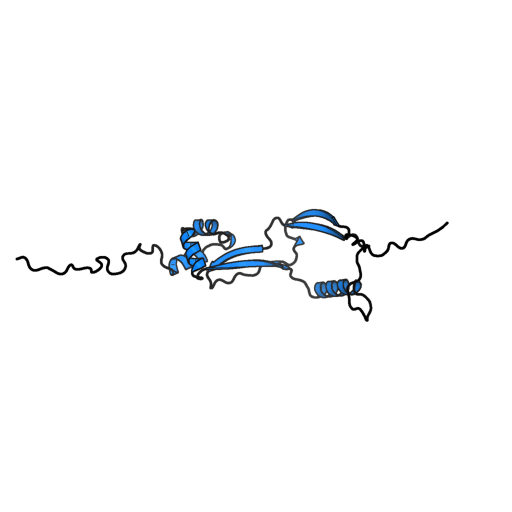A . ASP A 1 103 ? 29.863 10.465 -23.241 1.00 80.38 103 ASP A CA 1
ATOM 832 C C . ASP A 1 103 ? 28.725 10.309 -24.269 1.00 80.38 103 ASP A C 1
ATOM 834 O O . ASP A 1 103 ? 28.956 9.901 -25.405 1.00 80.38 103 ASP A O 1
ATOM 838 N N . MET A 1 104 ? 27.487 10.618 -23.868 1.00 81.81 104 MET A N 1
ATOM 839 C CA . MET A 1 104 ? 26.272 10.453 -24.688 1.00 81.81 104 MET A CA 1
ATOM 840 C C . MET A 1 104 ? 25.680 11.800 -25.140 1.00 81.81 104 MET A C 1
ATOM 842 O O . MET A 1 104 ? 24.498 11.883 -25.467 1.00 81.81 104 MET A O 1
ATOM 846 N N . GLN A 1 105 ? 26.477 12.873 -25.153 1.00 80.00 105 GLN A N 1
ATOM 847 C CA . GLN A 1 105 ? 26.021 14.227 -25.507 1.00 80.00 105 GLN A CA 1
ATOM 848 C C . GLN A 1 105 ? 25.472 14.364 -26.937 1.00 80.00 105 GLN A C 1
ATOM 850 O O . GLN A 1 105 ? 24.588 15.192 -27.164 1.00 80.00 105 GLN A O 1
ATOM 855 N N . ASP A 1 106 ? 25.940 13.532 -27.869 1.00 82.56 106 ASP A N 1
ATOM 856 C CA . ASP A 1 106 ? 25.470 13.512 -29.261 1.00 82.56 106 ASP A CA 1
ATOM 857 C C . ASP A 1 106 ? 24.283 12.558 -29.484 1.00 82.56 106 ASP A C 1
ATOM 859 O O . ASP A 1 106 ? 23.764 12.437 -30.595 1.00 82.56 106 ASP A O 1
ATOM 863 N N . VAL A 1 107 ? 23.806 11.897 -28.424 1.00 81.25 107 VAL A N 1
ATOM 864 C CA . VAL A 1 107 ? 22.669 10.977 -28.482 1.00 81.25 107 VAL A CA 1
ATOM 865 C C . VAL A 1 107 ? 21.397 11.713 -28.071 1.00 81.25 107 VAL A C 1
ATOM 867 O O . VAL A 1 107 ? 21.259 12.210 -26.953 1.00 81.25 107 VAL A O 1
ATOM 870 N N . VAL A 1 108 ? 20.417 11.761 -28.973 1.00 82.69 108 VAL A N 1
ATOM 871 C CA . VAL A 1 108 ? 19.062 12.196 -28.618 1.00 82.69 108 VAL A CA 1
ATOM 872 C C . VAL A 1 108 ? 18.328 11.008 -28.014 1.00 82.69 108 VAL A C 1
ATOM 874 O O . VAL A 1 108 ? 18.015 10.037 -28.703 1.00 82.69 108 VAL A O 1
ATOM 877 N N . HIS A 1 109 ? 18.036 11.085 -26.718 1.00 81.31 109 HIS A N 1
ATOM 878 C CA . HIS A 1 109 ? 17.226 10.077 -26.049 1.00 81.31 109 HIS A CA 1
ATOM 879 C C . HIS A 1 109 ? 15.748 10.358 -26.329 1.00 81.31 109 HIS A C 1
ATOM 881 O O . HIS A 1 109 ? 15.135 11.249 -25.731 1.00 81.31 109 HIS A O 1
ATOM 887 N N . LEU A 1 110 ? 15.185 9.592 -27.261 1.00 82.75 110 LEU A N 1
ATOM 888 C CA . LEU A 1 110 ? 13.743 9.483 -27.441 1.00 82.75 110 LEU A CA 1
ATOM 889 C C . LEU A 1 110 ? 13.222 8.488 -26.406 1.00 82.75 110 LEU A C 1
ATOM 891 O O . LEU A 1 110 ? 13.594 7.315 -26.438 1.00 82.75 110 LEU A O 1
ATOM 895 N N . ASP A 1 111 ? 12.397 8.960 -25.475 1.00 79.81 111 ASP A N 1
ATOM 896 C CA . ASP A 1 111 ? 11.762 8.094 -24.485 1.00 79.81 111 ASP A CA 1
ATOM 897 C C . ASP A 1 111 ? 10.250 8.113 -24.698 1.00 79.81 111 ASP A C 1
ATOM 899 O O . ASP A 1 111 ? 9.587 9.154 -24.653 1.00 79.81 111 ASP A O 1
ATOM 903 N N . GLU A 1 112 ? 9.695 6.930 -24.925 1.00 80.81 112 GLU A N 1
ATOM 904 C CA . GLU A 1 112 ? 8.260 6.716 -24.837 1.00 80.81 112 GLU A CA 1
ATOM 905 C C . GLU A 1 112 ? 7.906 6.409 -23.391 1.00 80.81 112 GLU A C 1
ATOM 907 O O . GLU A 1 112 ? 8.176 5.325 -22.855 1.00 80.81 112 GLU A O 1
ATOM 912 N N . LYS A 1 113 ? 7.231 7.356 -22.747 1.00 82.88 113 LYS A N 1
ATOM 913 C CA . LYS A 1 113 ? 6.778 7.163 -21.382 1.00 82.88 113 LYS A CA 1
ATOM 914 C C . LYS A 1 113 ? 5.372 6.586 -21.369 1.00 82.88 113 LYS A C 1
ATOM 916 O O . LYS A 1 113 ? 4.392 7.235 -21.725 1.00 82.88 113 LYS A O 1
ATOM 921 N N . TRP A 1 114 ? 5.271 5.352 -20.891 1.00 83.12 114 TRP A N 1
ATOM 922 C CA . TRP A 1 114 ? 4.002 4.657 -20.702 1.00 83.12 114 TRP A CA 1
ATOM 923 C C . TRP A 1 114 ? 3.425 4.917 -19.306 1.00 83.12 114 TRP A C 1
ATOM 925 O O . TRP A 1 114 ? 4.047 4.575 -18.293 1.00 83.12 114 TRP A O 1
ATOM 935 N N . PHE A 1 115 ? 2.207 5.453 -19.242 1.00 82.56 115 PHE A N 1
ATOM 936 C CA . PHE A 1 115 ? 1.430 5.558 -18.006 1.00 82.56 115 PHE A CA 1
ATOM 937 C C . PHE A 1 115 ? 0.464 4.384 -17.907 1.00 82.56 115 PHE A C 1
ATOM 939 O O . PHE A 1 115 ? -0.378 4.172 -18.774 1.00 82.56 115 PHE A O 1
ATOM 946 N N . TYR A 1 116 ? 0.591 3.606 -16.838 1.00 86.31 116 TYR A N 1
ATOM 947 C CA . TYR A 1 116 ? -0.241 2.431 -16.610 1.00 86.31 116 TYR A CA 1
ATOM 948 C C . TYR A 1 116 ? -1.568 2.836 -15.973 1.00 86.31 116 TYR A C 1
ATOM 950 O O . TYR A 1 116 ? -1.571 3.528 -14.953 1.00 86.31 116 TYR A O 1
ATOM 958 N N . MET A 1 117 ? -2.685 2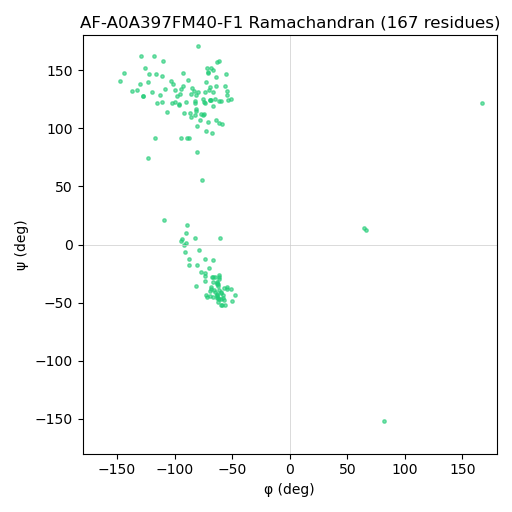.340 -16.512 1.00 86.44 117 MET A N 1
ATOM 959 C CA . MET A 1 117 ? -3.997 2.515 -15.873 1.00 86.44 117 MET A CA 1
ATOM 960 C C . MET A 1 117 ? -4.042 1.837 -14.501 1.00 86.44 117 MET A C 1
ATOM 962 O O . MET A 1 117 ? -4.638 2.341 -13.550 1.00 86.44 117 MET A O 1
ATOM 966 N N . THR A 1 118 ? -3.370 0.691 -14.367 1.00 84.50 118 THR A N 1
ATOM 967 C CA . THR A 1 118 ? -3.269 -0.006 -13.085 1.00 84.50 118 THR A CA 1
ATOM 968 C C . THR A 1 118 ? -2.070 0.475 -12.271 1.00 84.50 118 THR A C 1
ATOM 970 O O . THR A 1 118 ? -0.966 0.696 -12.774 1.00 84.50 118 THR A O 1
ATOM 973 N N . LYS A 1 119 ? -2.254 0.580 -10.950 1.00 82.75 119 LYS A N 1
ATOM 974 C CA . LYS A 1 119 ? -1.157 0.912 -10.034 1.00 82.75 119 LYS A CA 1
ATOM 975 C C . LYS A 1 119 ? -0.134 -0.230 -10.005 1.00 82.75 119 LYS A C 1
ATOM 977 O O . LYS A 1 119 ? -0.431 -1.339 -9.553 1.00 82.75 119 LYS A O 1
ATOM 982 N N . LEU A 1 120 ? 1.109 0.054 -10.393 1.00 85.19 120 LEU A N 1
ATOM 983 C CA . LEU A 1 120 ? 2.208 -0.920 -10.308 1.00 85.19 120 LEU A CA 1
ATOM 984 C C . LEU A 1 120 ? 2.577 -1.272 -8.860 1.00 85.19 120 LEU A C 1
ATOM 986 O O . LEU A 1 120 ? 2.966 -2.410 -8.577 1.00 85.19 120 LEU A O 1
ATOM 990 N N . ARG A 1 121 ? 2.430 -0.300 -7.951 1.00 87.81 121 ARG A N 1
ATOM 991 C CA . ARG A 1 121 ? 2.675 -0.427 -6.512 1.00 87.81 121 ARG A CA 1
ATOM 992 C C . ARG A 1 121 ? 1.365 -0.341 -5.750 1.00 87.81 121 ARG A C 1
ATOM 994 O O . ARG A 1 121 ? 0.681 0.679 -5.816 1.00 87.81 121 ARG A O 1
ATOM 1001 N N . TRP A 1 122 ? 1.064 -1.368 -4.970 1.00 88.69 122 TRP A N 1
ATOM 1002 C CA . TRP A 1 122 ? -0.066 -1.362 -4.047 1.00 88.69 122 TRP A CA 1
ATOM 1003 C C . TRP A 1 122 ? 0.452 -1.332 -2.617 1.00 88.69 122 TRP A C 1
ATOM 1005 O O . TRP A 1 122 ? 1.523 -1.863 -2.317 1.00 88.69 122 TRP A O 1
ATOM 1015 N N . ARG A 1 123 ? -0.274 -0.647 -1.736 1.00 90.62 123 ARG A N 1
ATOM 1016 C CA . ARG A 1 123 ? 0.064 -0.535 -0.317 1.00 90.62 123 ARG A CA 1
ATOM 1017 C C . ARG A 1 123 ? -1.159 -0.950 0.480 1.00 90.62 123 ARG A C 1
ATOM 1019 O O . ARG A 1 123 ? -2.228 -0.399 0.254 1.00 90.62 123 ARG A O 1
ATOM 1026 N N . PHE A 1 124 ? -0.964 -1.873 1.403 1.00 91.88 124 PHE A N 1
ATOM 1027 C CA . PHE A 1 124 ? -2.005 -2.518 2.184 1.00 91.88 124 PHE A CA 1
ATOM 1028 C C . PHE A 1 124 ? -1.703 -2.365 3.667 1.00 91.88 124 PHE A C 1
ATOM 1030 O O . PHE A 1 124 ? -0.537 -2.238 4.059 1.00 91.88 124 PHE A O 1
ATOM 1037 N N . ARG A 1 125 ? -2.750 -2.364 4.482 1.00 92.38 125 ARG A N 1
ATOM 1038 C CA . ARG A 1 125 ? -2.671 -2.459 5.937 1.00 92.38 125 ARG A CA 1
ATOM 1039 C C . ARG A 1 125 ? -3.133 -3.855 6.298 1.00 92.38 125 ARG A C 1
ATOM 1041 O O . ARG A 1 125 ? -4.279 -4.197 6.037 1.00 92.38 125 ARG A O 1
ATOM 1048 N N . VAL A 1 126 ? -2.219 -4.640 6.830 1.00 93.88 126 VAL A N 1
ATOM 1049 C CA . VAL A 1 126 ? -2.428 -6.059 7.118 1.00 93.88 126 VAL A CA 1
ATOM 1050 C C . VAL A 1 126 ? -2.030 -6.331 8.553 1.00 93.88 126 VAL A C 1
ATOM 1052 O O . VAL A 1 126 ? -1.317 -5.522 9.166 1.00 93.88 126 VAL A O 1
ATOM 1055 N N . TRP A 1 127 ? -2.499 -7.459 9.072 1.00 94.38 127 TRP A N 1
ATOM 1056 C CA . TRP A 1 127 ? -2.009 -7.968 10.338 1.00 94.38 127 TRP A CA 1
ATOM 1057 C C . TRP A 1 127 ? -0.515 -8.307 10.234 1.00 94.38 127 TRP A C 1
ATOM 1059 O O . TRP A 1 127 ? 0.022 -8.472 9.136 1.00 94.38 127 TRP A O 1
ATOM 1069 N N . HIS A 1 128 ? 0.185 -8.340 11.364 1.00 89.25 128 HIS A N 1
ATOM 1070 C CA . HIS A 1 128 ? 1.640 -8.518 11.385 1.00 89.25 128 HIS A CA 1
ATOM 1071 C C . HIS A 1 128 ? 2.093 -9.874 10.818 1.00 89.25 128 HIS A C 1
ATOM 1073 O O . HIS A 1 128 ? 3.126 -9.924 10.144 1.00 89.25 128 HIS A O 1
ATOM 1079 N N . ASP A 1 129 ? 1.284 -10.917 10.997 1.00 87.69 129 ASP A N 1
ATOM 1080 C CA . ASP A 1 129 ? 1.582 -12.275 10.523 1.00 87.69 129 ASP A CA 1
ATOM 1081 C C . ASP A 1 129 ? 1.282 -12.493 9.034 1.00 87.69 129 ASP A C 1
ATOM 1083 O O . ASP A 1 129 ? 1.789 -13.435 8.418 1.00 87.69 129 ASP A O 1
ATOM 1087 N N . ASP A 1 130 ? 0.478 -11.619 8.423 1.00 85.75 130 ASP A N 1
ATOM 1088 C CA . ASP A 1 130 ? 0.009 -11.828 7.059 1.00 85.75 130 ASP A CA 1
ATOM 1089 C C . ASP A 1 130 ? 1.132 -11.580 6.045 1.00 85.75 130 ASP A C 1
ATOM 1091 O O . ASP A 1 130 ? 1.698 -10.483 5.909 1.00 85.75 130 ASP A O 1
ATOM 1095 N N . LYS A 1 131 ? 1.427 -12.616 5.257 1.00 82.12 131 LYS A N 1
ATOM 1096 C CA . LYS A 1 131 ? 2.376 -12.529 4.148 1.00 82.12 131 LYS A CA 1
ATOM 1097 C C . LYS A 1 131 ? 1.678 -11.947 2.925 1.00 82.12 131 LYS A C 1
ATOM 1099 O O . LYS A 1 131 ? 0.720 -12.507 2.402 1.00 82.12 131 LYS A O 1
ATOM 1104 N N . ILE A 1 132 ? 2.199 -10.832 2.416 1.00 81.88 132 ILE A N 1
ATOM 1105 C CA . ILE A 1 132 ? 1.757 -10.302 1.125 1.00 81.88 132 ILE A CA 1
ATOM 1106 C C . ILE A 1 132 ? 2.478 -11.033 0.004 1.00 81.88 132 ILE A C 1
ATOM 1108 O O . ILE A 1 132 ? 3.705 -10.985 -0.087 1.00 81.88 132 ILE A O 1
ATOM 1112 N N . ILE A 1 133 ? 1.700 -11.621 -0.900 1.00 78.12 133 ILE A N 1
ATOM 1113 C CA . ILE A 1 133 ? 2.232 -12.277 -2.089 1.00 78.12 133 ILE A CA 1
ATOM 1114 C C . ILE A 1 133 ? 2.798 -11.207 -3.048 1.00 78.12 133 ILE A C 1
ATOM 1116 O O . ILE A 1 133 ? 2.096 -10.246 -3.411 1.00 78.12 133 ILE A O 1
ATOM 1120 N N . PRO A 1 134 ? 4.078 -11.315 -3.454 1.00 80.25 134 PRO A N 1
ATOM 1121 C CA . PRO A 1 134 ? 4.632 -10.462 -4.493 1.00 80.25 134 PRO A CA 1
ATOM 1122 C C . PRO A 1 134 ? 3.908 -10.727 -5.813 1.00 80.25 134 PRO A C 1
ATOM 1124 O O . PRO A 1 134 ? 3.662 -11.867 -6.196 1.00 80.25 134 PRO A O 1
ATOM 1127 N N . ARG A 1 135 ? 3.564 -9.659 -6.535 1.00 83.81 135 ARG A N 1
ATOM 1128 C CA . ARG A 1 135 ? 2.931 -9.794 -7.847 1.00 83.81 135 ARG A CA 1
ATOM 1129 C C . ARG A 1 135 ? 4.009 -9.918 -8.908 1.00 83.81 135 ARG A C 1
ATOM 1131 O O . ARG A 1 135 ? 4.759 -8.973 -9.162 1.00 83.81 135 ARG A O 1
ATOM 1138 N N . HIS A 1 136 ? 4.072 -11.084 -9.522 1.00 83.12 136 HIS A N 1
ATOM 1139 C CA . HIS A 1 136 ? 4.955 -11.348 -10.642 1.00 83.12 136 HIS A CA 1
ATOM 1140 C C . HIS A 1 136 ? 4.196 -11.124 -11.941 1.00 83.12 136 HIS A C 1
ATOM 1142 O O . HIS A 1 136 ? 3.054 -11.554 -12.085 1.00 8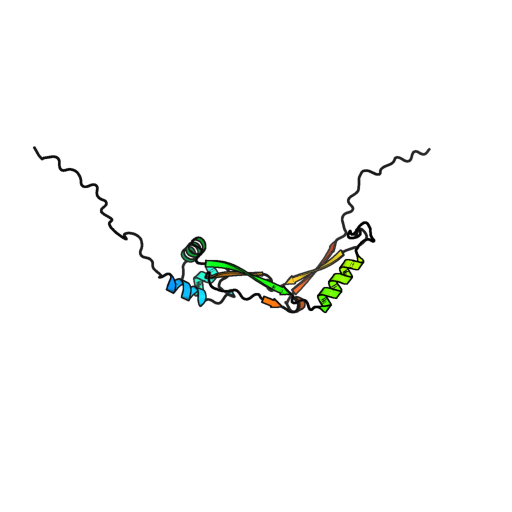3.12 136 HIS A O 1
ATOM 1148 N N . LEU A 1 137 ? 4.827 -10.422 -12.875 1.00 82.00 137 LEU A N 1
ATOM 1149 C CA . LEU A 1 137 ? 4.283 -10.224 -14.208 1.00 82.00 137 LEU A CA 1
ATOM 1150 C C . LEU A 1 137 ? 5.381 -10.505 -15.226 1.00 82.00 137 LEU A C 1
ATOM 1152 O O . LEU A 1 137 ? 6.500 -10.008 -15.089 1.00 82.00 137 LEU A O 1
ATOM 1156 N N . GLN A 1 138 ? 5.048 -11.282 -16.255 1.00 77.06 138 GLN A N 1
ATOM 1157 C CA . GLN A 1 138 ? 5.987 -11.623 -17.325 1.00 77.06 138 GLN A CA 1
ATOM 1158 C C . GLN A 1 138 ? 6.460 -10.369 -18.067 1.00 77.06 138 GLN A C 1
ATOM 1160 O O . GLN A 1 138 ? 7.654 -10.156 -18.243 1.00 77.06 138 GLN A O 1
ATOM 1165 N N . SER A 1 139 ? 5.527 -9.488 -18.431 1.00 79.00 139 SER A N 1
ATOM 1166 C CA . SER A 1 139 ? 5.838 -8.215 -19.072 1.00 79.00 139 SER A CA 1
ATOM 1167 C C . SER A 1 139 ? 4.838 -7.140 -18.675 1.00 79.00 139 SER A C 1
ATOM 1169 O O . SER A 1 139 ? 3.634 -7.386 -18.623 1.00 79.00 139 SER A O 1
ATOM 1171 N N . LYS A 1 140 ? 5.334 -5.916 -18.466 1.00 76.25 140 LYS A N 1
ATOM 1172 C CA . LYS A 1 140 ? 4.489 -4.730 -18.265 1.00 76.25 140 LYS A CA 1
ATOM 1173 C C . LYS A 1 140 ? 3.694 -4.348 -19.521 1.00 76.25 140 LYS A C 1
ATOM 1175 O O . LYS A 1 140 ? 2.777 -3.544 -19.413 1.00 76.25 140 LYS A O 1
ATOM 1180 N N . SER A 1 141 ? 4.020 -4.913 -20.688 1.00 76.88 141 SER A N 1
ATOM 1181 C CA . SER A 1 141 ? 3.308 -4.653 -21.947 1.00 76.88 141 SER A CA 1
ATOM 1182 C C . SER A 1 141 ? 1.838 -5.067 -21.911 1.00 76.88 141 SER A C 1
ATOM 1184 O O . SER A 1 141 ? 1.038 -4.420 -22.570 1.00 76.88 141 SER A O 1
ATOM 1186 N N . HIS A 1 142 ? 1.481 -6.087 -21.125 1.00 78.50 142 HIS A N 1
ATOM 1187 C CA . HIS A 1 142 ? 0.100 -6.571 -21.008 1.00 78.50 142 HIS A CA 1
ATOM 1188 C C . HIS A 1 142 ? -0.784 -5.703 -20.100 1.00 78.50 142 HIS A C 1
ATOM 1190 O O . HIS A 1 142 ? -1.973 -5.968 -19.964 1.00 78.50 142 HIS A O 1
ATOM 1196 N N . ILE A 1 143 ? -0.222 -4.687 -19.439 1.00 83.69 143 ILE A N 1
ATOM 1197 C CA . ILE A 1 143 ? -1.004 -3.740 -18.646 1.00 83.69 143 ILE A CA 1
ATOM 1198 C C . ILE A 1 143 ? -1.503 -2.641 -19.580 1.00 83.69 143 ILE A C 1
ATOM 1200 O O . ILE A 1 143 ? -0.691 -2.011 -20.256 1.00 83.69 143 ILE A O 1
ATOM 1204 N N . THR A 1 144 ? -2.805 -2.350 -19.545 1.00 87.75 144 THR A N 1
ATOM 1205 C CA . THR A 1 144 ? -3.391 -1.217 -20.269 1.00 87.75 144 THR A CA 1
ATOM 1206 C C . THR A 1 144 ? -2.659 0.075 -19.920 1.00 87.75 144 THR A C 1
ATOM 1208 O O . THR A 1 144 ? -2.505 0.433 -18.743 1.00 87.75 144 THR A O 1
ATOM 1211 N N . LYS A 1 145 ? -2.167 0.754 -20.953 1.00 87.81 145 LYS A N 1
ATOM 1212 C CA . LYS A 1 145 ? -1.231 1.865 -20.831 1.00 87.81 145 LYS A CA 1
ATOM 1213 C C . LYS A 1 145 ? -1.509 2.927 -21.886 1.00 87.81 145 LYS A C 1
ATOM 1215 O O . LYS A 1 145 ? -1.921 2.606 -22.994 1.00 87.81 145 LYS A O 1
ATOM 1220 N N . VAL A 1 146 ? -1.257 4.175 -21.516 1.00 88.56 146 VAL A N 1
ATOM 1221 C CA . VAL A 1 146 ? -1.342 5.348 -22.392 1.00 88.56 146 VAL A CA 1
ATOM 1222 C C . VAL A 1 146 ? 0.079 5.828 -22.679 1.00 88.56 146 VAL A C 1
ATOM 1224 O O . VAL A 1 146 ? 0.904 5.880 -21.760 1.00 88.56 146 VAL A O 1
ATOM 1227 N N . MET A 1 147 ? 0.375 6.120 -23.945 1.00 88.00 147 MET A N 1
ATOM 1228 C CA . MET A 1 147 ? 1.699 6.541 -24.407 1.00 88.00 147 MET A CA 1
ATOM 1229 C C . MET A 1 147 ? 1.821 8.061 -24.403 1.00 88.00 147 MET A C 1
ATOM 1231 O O . MET A 1 147 ? 0.924 8.749 -24.881 1.00 88.00 147 MET A O 1
ATOM 1235 N N . PHE A 1 148 ? 2.951 8.568 -23.922 1.00 84.12 148 PHE A N 1
ATOM 1236 C CA . PHE A 1 148 ? 3.372 9.949 -24.124 1.00 84.12 148 PHE A CA 1
ATOM 1237 C C . PHE A 1 148 ? 4.785 9.929 -24.693 1.00 84.12 148 PHE A C 1
ATOM 1239 O O . PHE A 1 148 ? 5.670 9.285 -24.127 1.00 84.12 148 PHE A O 1
ATOM 1246 N N . LEU A 1 149 ? 4.991 10.623 -25.806 1.00 87.00 149 LEU A N 1
ATOM 1247 C CA . LEU A 1 149 ? 6.296 10.745 -26.440 1.00 87.00 149 LEU A CA 1
ATOM 1248 C C . LEU A 1 149 ? 6.961 12.043 -25.976 1.00 87.00 149 LEU A C 1
ATOM 1250 O O . LEU A 1 149 ? 6.343 13.107 -26.031 1.00 87.00 149 LEU A O 1
ATOM 1254 N N . LEU A 1 150 ? 8.208 11.952 -25.514 1.00 79.81 150 LEU A N 1
ATOM 1255 C CA . LEU A 1 150 ? 9.001 13.108 -25.105 1.00 79.81 150 LEU A CA 1
ATOM 1256 C C . LEU A 1 150 ? 10.431 12.961 -25.641 1.00 79.81 150 LEU A C 1
ATOM 1258 O O . LEU A 1 150 ? 11.054 11.910 -25.496 1.00 79.81 150 LEU A O 1
ATOM 1262 N N . GLY A 1 151 ? 10.959 14.017 -26.256 1.00 82.19 151 GLY A N 1
ATOM 1263 C CA . GLY A 1 151 ? 12.347 14.073 -26.709 1.00 82.19 151 GLY A CA 1
ATOM 1264 C C . GLY A 1 151 ? 13.188 14.907 -25.754 1.00 82.19 151 GLY A C 1
ATOM 1265 O O . GLY A 1 151 ? 12.901 16.088 -25.565 1.00 82.19 151 GLY A O 1
ATOM 1266 N N . ASN A 1 152 ? 14.237 14.309 -25.185 1.00 76.50 152 ASN A N 1
ATOM 1267 C CA . ASN A 1 152 ? 15.200 15.027 -24.356 1.00 76.50 152 ASN A CA 1
ATOM 1268 C C . ASN A 1 152 ? 16.554 15.081 -25.062 1.00 76.50 152 ASN A C 1
ATOM 1270 O O . ASN A 1 152 ? 17.112 14.055 -25.452 1.00 76.50 152 ASN A O 1
ATOM 1274 N N . ARG A 1 153 ? 17.113 16.287 -25.175 1.00 70.81 153 ARG A N 1
ATOM 1275 C CA . ARG A 1 153 ? 18.515 16.485 -25.549 1.00 70.81 153 ARG A CA 1
ATOM 1276 C C . ARG A 1 153 ? 19.311 16.742 -24.272 1.00 70.81 153 ARG A C 1
ATOM 1278 O O . ARG A 1 153 ? 18.888 17.546 -23.442 1.00 70.81 153 ARG A O 1
ATOM 1285 N N . GLY A 1 154 ? 20.444 16.059 -24.111 1.00 64.50 154 GLY A N 1
ATOM 1286 C CA . GLY A 1 154 ? 21.369 16.332 -23.013 1.00 64.50 154 GLY A CA 1
ATOM 1287 C C . GLY A 1 154 ? 21.766 17.810 -23.007 1.00 64.50 154 GLY A C 1
ATOM 1288 O O . GLY A 1 154 ? 22.080 18.382 -24.052 1.00 64.50 154 GLY A O 1
ATOM 1289 N N . ALA A 1 155 ? 21.700 18.458 -21.844 1.00 62.84 155 ALA A N 1
ATOM 1290 C CA . ALA A 1 155 ? 22.128 19.842 -21.721 1.00 62.84 155 ALA A CA 1
ATOM 1291 C C . ALA A 1 155 ? 23.648 19.910 -21.906 1.00 62.84 155 ALA A C 1
ATOM 1293 O O . ALA A 1 155 ? 24.390 19.264 -21.167 1.00 62.84 155 ALA A O 1
ATOM 1294 N N . LYS A 1 156 ? 24.118 20.719 -22.863 1.00 57.31 156 LYS A N 1
ATOM 1295 C CA . LYS A 1 156 ? 25.542 21.047 -22.963 1.00 57.31 156 LYS A CA 1
ATOM 1296 C C . LYS A 1 156 ? 25.924 21.820 -21.706 1.00 57.31 156 LYS A C 1
ATOM 1298 O O . LYS A 1 156 ? 25.555 22.988 -21.564 1.00 57.31 156 LYS A O 1
ATOM 1303 N N . THR A 1 157 ? 26.671 21.208 -20.791 1.00 52.00 157 THR A N 1
ATOM 1304 C CA . THR A 1 157 ? 27.392 21.985 -19.783 1.00 52.00 157 THR A CA 1
ATOM 1305 C C . THR A 1 157 ? 28.471 22.760 -20.523 1.00 52.00 157 THR A C 1
ATOM 1307 O O . THR A 1 157 ? 29.525 22.222 -20.850 1.00 52.00 157 THR A O 1
ATOM 1310 N N . CYS A 1 158 ? 28.178 24.017 -20.857 1.00 45.06 158 CYS A N 1
ATOM 1311 C CA . CYS A 1 158 ? 29.162 24.925 -21.422 1.00 45.06 158 CYS A CA 1
ATOM 1312 C C . CYS A 1 158 ? 30.281 25.101 -20.392 1.00 45.06 158 CYS A C 1
ATOM 1314 O O . CYS A 1 158 ? 30.108 25.763 -19.364 1.00 45.06 158 CYS A O 1
ATOM 1316 N N . ASN A 1 159 ? 31.420 24.464 -20.646 1.00 52.75 159 ASN A N 1
ATOM 1317 C CA . ASN A 1 159 ? 32.607 24.633 -19.835 1.00 52.75 159 ASN A CA 1
ATOM 1318 C C . ASN A 1 159 ? 33.160 26.031 -20.156 1.00 52.75 159 ASN A C 1
ATOM 1320 O O . ASN A 1 159 ? 33.821 26.229 -21.171 1.00 52.75 159 ASN A O 1
ATOM 1324 N N . LYS A 1 160 ? 32.849 27.029 -19.316 1.00 47.50 160 LYS A N 1
ATOM 1325 C CA . LYS A 1 160 ? 33.196 28.456 -19.511 1.00 47.50 160 LYS A CA 1
ATOM 1326 C C . LYS A 1 160 ? 34.711 28.755 -19.603 1.00 47.50 160 LYS A C 1
ATOM 1328 O O . LYS A 1 160 ? 35.087 29.920 -19.651 1.00 47.50 160 LYS A O 1
ATOM 1333 N N . LYS A 1 161 ? 35.587 27.744 -19.615 1.00 44.84 161 LYS A N 1
ATOM 1334 C CA . LYS A 1 161 ? 37.052 27.888 -19.552 1.00 44.84 161 LYS A CA 1
ATOM 1335 C C . LYS A 1 161 ? 37.788 27.904 -20.898 1.00 44.84 161 LYS A C 1
ATOM 1337 O O . LYS A 1 161 ? 39.007 28.005 -20.890 1.00 44.84 161 LYS A O 1
ATOM 1342 N N . GLN A 1 162 ? 37.100 27.859 -22.038 1.00 48.34 162 GLN A N 1
ATOM 1343 C CA . GLN A 1 162 ? 37.741 28.008 -23.353 1.00 48.34 162 GLN A CA 1
ATOM 1344 C C . GLN A 1 162 ? 37.124 29.172 -24.137 1.00 48.34 162 GLN A C 1
ATOM 1346 O O . GLN A 1 162 ? 36.347 28.991 -25.066 1.00 48.34 162 GLN A O 1
ATOM 1351 N N . ARG A 1 163 ? 37.468 30.398 -23.739 1.00 41.50 163 ARG A N 1
ATOM 1352 C CA . ARG A 1 163 ? 37.523 31.544 -24.653 1.00 41.50 163 ARG A CA 1
ATOM 1353 C C . ARG A 1 163 ? 38.979 31.991 -24.672 1.00 41.50 163 ARG A C 1
ATOM 1355 O O . ARG A 1 163 ? 39.392 32.733 -23.790 1.00 41.50 163 ARG A O 1
ATOM 1362 N N . GLN A 1 164 ? 39.768 31.468 -25.606 1.00 50.59 164 GLN A N 1
ATOM 1363 C CA . GLN A 1 164 ? 41.024 32.127 -25.958 1.00 50.59 164 GLN A CA 1
ATOM 1364 C C . GLN A 1 164 ? 40.680 33.283 -26.908 1.00 50.59 164 GLN A C 1
ATOM 1366 O O . GLN A 1 164 ? 39.909 33.058 -27.843 1.00 50.59 164 GLN A O 1
ATOM 1371 N N . PRO A 1 165 ? 41.183 34.506 -26.682 1.00 43.56 165 PRO A N 1
ATOM 1372 C CA . PRO A 1 165 ? 41.106 35.555 -27.682 1.00 43.56 165 PRO A CA 1
ATOM 1373 C C . PRO A 1 165 ? 42.140 35.245 -28.769 1.00 43.56 165 PRO A C 1
ATOM 1375 O O . PRO A 1 165 ? 43.341 35.271 -28.515 1.00 43.56 165 PRO A O 1
ATOM 1378 N N . THR A 1 166 ? 41.688 34.921 -29.976 1.00 48.00 166 THR A N 1
ATOM 1379 C CA . THR A 1 166 ? 42.540 35.018 -31.163 1.00 48.00 166 THR A CA 1
ATOM 1380 C C . THR A 1 166 ? 42.607 36.491 -31.547 1.00 48.00 166 THR A C 1
ATOM 1382 O O . THR A 1 166 ? 41.611 37.050 -32.004 1.00 48.00 166 THR A O 1
ATOM 1385 N N . CYS A 1 167 ? 43.753 37.121 -31.296 1.00 40.72 167 CYS A N 1
ATOM 1386 C CA . CYS A 1 167 ? 44.109 38.403 -31.894 1.00 40.72 167 CYS A CA 1
ATOM 1387 C C . CYS A 1 167 ? 44.451 38.206 -33.381 1.00 40.72 167 CYS A C 1
ATOM 1389 O O . CYS A 1 167 ? 45.116 37.232 -33.730 1.00 40.72 167 CYS A O 1
ATOM 1391 N N . GLY A 1 168 ? 44.009 39.154 -34.203 1.00 43.53 168 GLY A N 1
ATOM 1392 C CA . GLY A 1 168 ? 44.333 39.373 -35.617 1.00 43.53 168 GLY A CA 1
ATOM 1393 C C . GLY A 1 168 ? 43.307 40.378 -36.158 1.00 43.53 168 GLY A C 1
ATOM 1394 O O . GLY A 1 168 ? 42.113 40.152 -35.962 1.00 43.53 168 GLY A O 1
ATOM 1395 N N . ASP A 1 169 ? 43.646 41.542 -36.709 1.00 37.03 169 ASP A N 1
ATOM 1396 C CA . ASP A 1 169 ? 44.926 42.101 -37.177 1.00 37.03 169 ASP A CA 1
ATOM 1397 C C . ASP A 1 169 ? 45.316 43.397 -36.439 1.00 37.03 169 ASP A C 1
ATOM 1399 O O . ASP A 1 169 ? 44.399 44.123 -35.983 1.00 37.03 169 ASP A O 1
#